Protein AF-A0A3D0SWQ1-F1 (afdb_monomer_lite)

Structure (mmCIF, N/CA/C/O backbone):
data_AF-A0A3D0SWQ1-F1
#
_entry.id   AF-A0A3D0SWQ1-F1
#
loop_
_atom_site.group_PDB
_atom_site.id
_atom_site.type_symbol
_atom_site.label_atom_id
_atom_site.label_alt_id
_atom_site.label_comp_id
_atom_site.label_asym_id
_atom_site.label_entity_id
_atom_site.label_seq_id
_atom_site.pdbx_PDB_ins_code
_atom_site.Cartn_x
_atom_site.Cartn_y
_atom_site.Cartn_z
_atom_site.occupancy
_atom_site.B_iso_or_equiv
_atom_site.auth_seq_id
_atom_site.auth_comp_id
_atom_site.auth_asym_id
_atom_site.auth_atom_id
_atom_site.pdbx_PDB_model_num
ATOM 1 N N . THR A 1 1 ? 8.676 -1.783 -11.040 1.00 80.44 1 THR A N 1
ATOM 2 C CA . THR A 1 1 ? 8.252 -0.387 -11.287 1.00 80.44 1 THR A CA 1
ATOM 3 C C . THR A 1 1 ? 6.934 -0.032 -10.610 1.00 80.44 1 THR A C 1
ATOM 5 O O . THR A 1 1 ? 6.968 0.796 -9.713 1.00 80.44 1 THR A O 1
ATOM 8 N N . ALA A 1 2 ? 5.806 -0.689 -10.923 1.00 89.06 2 ALA A N 1
ATOM 9 C CA . ALA A 1 2 ? 4.483 -0.354 -10.353 1.00 89.06 2 ALA A CA 1
ATOM 10 C C . ALA A 1 2 ? 4.436 -0.279 -8.812 1.00 89.06 2 ALA A C 1
ATOM 12 O O . ALA A 1 2 ? 3.863 0.644 -8.246 1.00 89.06 2 ALA A O 1
ATOM 13 N N . ARG A 1 3 ? 5.109 -1.208 -8.124 1.00 92.56 3 ARG A N 1
ATOM 14 C CA . ARG A 1 3 ? 5.209 -1.216 -6.656 1.00 92.56 3 ARG A CA 1
ATOM 15 C C . ARG A 1 3 ? 5.861 0.046 -6.074 1.00 92.56 3 ARG A C 1
ATOM 17 O O . ARG A 1 3 ? 5.411 0.529 -5.044 1.00 92.56 3 ARG A O 1
ATOM 24 N N . LEU A 1 4 ? 6.906 0.567 -6.719 1.00 94.56 4 LEU A N 1
ATOM 25 C CA . LEU A 1 4 ? 7.591 1.779 -6.259 1.00 94.56 4 LEU A CA 1
ATOM 26 C C . LEU A 1 4 ? 6.731 3.018 -6.501 1.00 94.56 4 LEU A C 1
ATOM 28 O O . LEU A 1 4 ? 6.601 3.841 -5.609 1.00 94.56 4 LEU A O 1
ATOM 32 N N . ILE A 1 5 ? 6.044 3.080 -7.644 1.00 93.12 5 ILE A N 1
ATOM 33 C CA . ILE A 1 5 ? 5.066 4.142 -7.918 1.00 93.12 5 ILE A CA 1
ATOM 34 C C . ILE A 1 5 ? 3.960 4.135 -6.855 1.00 93.12 5 ILE A C 1
ATOM 36 O O . ILE A 1 5 ? 3.604 5.182 -6.324 1.00 93.12 5 ILE A O 1
ATOM 40 N N . LEU A 1 6 ? 3.452 2.954 -6.488 1.00 93.12 6 LEU A N 1
ATOM 41 C CA . LEU A 1 6 ? 2.455 2.824 -5.426 1.00 93.12 6 LEU A CA 1
ATOM 42 C C . LEU A 1 6 ? 3.005 3.276 -4.065 1.00 93.12 6 LEU A C 1
ATOM 44 O O . LEU A 1 6 ? 2.289 3.919 -3.304 1.00 93.12 6 LEU A O 1
ATOM 48 N N . ARG A 1 7 ? 4.276 2.980 -3.767 1.00 95.75 7 ARG A N 1
ATOM 49 C CA . ARG A 1 7 ? 4.959 3.474 -2.563 1.00 95.75 7 ARG A CA 1
ATOM 50 C C . ARG A 1 7 ? 4.979 4.997 -2.520 1.00 95.75 7 ARG A C 1
ATOM 52 O O . ARG A 1 7 ? 4.662 5.581 -1.487 1.00 95.75 7 ARG A O 1
ATOM 59 N N . ASP A 1 8 ? 5.358 5.619 -3.627 1.00 95.19 8 ASP A N 1
ATOM 60 C CA . ASP A 1 8 ? 5.491 7.069 -3.714 1.00 95.19 8 ASP A CA 1
ATOM 61 C C . ASP A 1 8 ? 4.118 7.745 -3.643 1.00 95.19 8 ASP A C 1
ATOM 63 O O . ASP A 1 8 ? 3.958 8.722 -2.913 1.00 95.19 8 ASP A O 1
ATOM 67 N N . LEU A 1 9 ? 3.098 7.156 -4.275 1.00 93.62 9 LEU A N 1
ATOM 68 C CA . LEU A 1 9 ? 1.708 7.591 -4.139 1.00 93.62 9 LEU A CA 1
ATOM 69 C C . LEU A 1 9 ? 1.239 7.536 -2.680 1.00 93.62 9 LEU A C 1
ATOM 71 O O . LEU A 1 9 ? 0.683 8.513 -2.182 1.00 93.62 9 LEU A O 1
ATOM 75 N N . VAL A 1 10 ? 1.479 6.419 -1.984 1.00 94.19 10 VAL A N 1
ATOM 76 C CA . VAL A 1 10 ? 1.126 6.271 -0.563 1.00 94.19 10 VAL A CA 1
ATOM 77 C C . VAL A 1 10 ? 1.831 7.334 0.275 1.00 94.19 10 VAL A C 1
ATOM 79 O O . VAL A 1 10 ? 1.170 7.999 1.067 1.00 94.19 10 VAL A O 1
ATOM 82 N N . ASN A 1 11 ? 3.135 7.540 0.078 1.00 94.12 11 ASN A N 1
ATOM 83 C CA . ASN A 1 11 ? 3.908 8.553 0.803 1.00 94.12 11 ASN A CA 1
ATOM 84 C C . ASN A 1 11 ? 3.392 9.979 0.569 1.00 94.12 11 ASN A C 1
ATOM 86 O O . ASN A 1 11 ? 3.379 10.773 1.503 1.00 94.12 11 ASN A O 1
ATOM 90 N N . ALA A 1 12 ? 2.970 10.300 -0.654 1.00 94.75 12 ALA A N 1
ATOM 91 C CA . ALA A 1 12 ? 2.502 11.635 -1.016 1.00 94.75 12 ALA A CA 1
ATOM 92 C C . ALA A 1 12 ? 1.061 11.937 -0.568 1.00 94.75 12 ALA A C 1
ATOM 94 O O . ALA A 1 12 ? 0.653 13.094 -0.606 1.00 94.75 12 ALA A O 1
ATOM 95 N N . THR A 1 13 ? 0.275 10.922 -0.185 1.00 91.44 13 THR A N 1
ATOM 96 C CA . THR A 1 13 ? -1.171 11.083 0.056 1.00 91.44 13 THR A CA 1
ATOM 97 C C . THR A 1 13 ? -1.620 10.652 1.449 1.00 91.44 13 THR A C 1
ATOM 99 O O . THR A 1 13 ? -2.211 11.450 2.168 1.00 91.44 13 THR A O 1
ATOM 102 N N . LEU A 1 14 ? -1.354 9.403 1.837 1.00 91.00 14 LEU A N 1
ATOM 103 C CA . LEU A 1 14 ? -1.878 8.795 3.070 1.00 91.00 14 LEU A CA 1
ATOM 104 C C . LEU A 1 14 ? -0.808 8.724 4.168 1.00 91.00 14 LEU A C 1
ATOM 106 O O . LEU A 1 14 ? -1.086 8.835 5.359 1.00 91.00 14 LEU A O 1
ATOM 110 N N . GLY A 1 15 ? 0.426 8.435 3.756 1.00 95.12 15 GLY A N 1
ATOM 111 C CA . GLY A 1 15 ? 1.453 7.880 4.624 1.00 95.12 15 GLY A CA 1
ATOM 112 C C . GLY A 1 15 ? 1.175 6.424 5.029 1.00 95.12 15 GLY A C 1
ATOM 113 O O . GLY A 1 15 ? 0.066 5.893 4.928 1.00 95.12 15 GLY A O 1
ATOM 114 N N . PHE A 1 16 ? 2.216 5.747 5.507 1.00 96.06 16 PHE A N 1
ATOM 115 C CA . PHE A 1 16 ? 2.140 4.329 5.864 1.00 96.06 16 PHE A CA 1
ATOM 116 C C . PHE A 1 16 ? 1.402 4.046 7.174 1.00 96.06 16 PHE A C 1
ATOM 118 O O . PHE A 1 16 ? 0.802 2.981 7.299 1.00 96.06 16 PHE A O 1
ATOM 125 N N . GLU A 1 17 ? 1.387 4.989 8.117 1.00 96.38 17 GLU A N 1
ATOM 126 C CA . GLU A 1 17 ? 0.626 4.847 9.365 1.00 96.38 17 GLU A CA 1
ATOM 127 C C . GLU A 1 17 ? -0.883 4.869 9.105 1.00 96.38 17 GLU A C 1
ATOM 129 O O . GLU A 1 17 ? -1.614 4.002 9.577 1.00 96.38 17 GLU A O 1
ATOM 134 N N . GLN A 1 18 ? -1.363 5.792 8.268 1.00 95.19 18 GLN A N 1
ATOM 135 C CA . GLN A 1 18 ? -2.780 5.823 7.913 1.00 95.19 18 GLN A CA 1
ATOM 136 C C . GLN A 1 18 ? -3.170 4.598 7.080 1.00 95.19 18 GLN A C 1
ATOM 138 O O . GLN A 1 18 ? -4.217 3.992 7.312 1.00 95.19 18 GLN A O 1
ATOM 143 N N . LEU A 1 19 ? -2.314 4.193 6.136 1.00 95.94 19 LEU A N 1
ATOM 144 C CA . LEU A 1 19 ? -2.527 2.971 5.364 1.00 95.94 19 LEU A CA 1
ATOM 145 C C . LEU A 1 19 ? -2.574 1.729 6.269 1.00 95.94 19 LEU A C 1
ATOM 147 O O . LEU A 1 19 ? -3.372 0.824 6.024 1.00 95.94 19 LEU A O 1
ATOM 151 N N . ALA A 1 20 ? -1.759 1.688 7.325 1.00 96.44 20 ALA A N 1
ATOM 152 C CA . ALA A 1 20 ? -1.764 0.613 8.310 1.00 96.44 20 ALA A CA 1
ATOM 153 C C . ALA A 1 20 ? -3.112 0.498 9.024 1.00 96.44 20 ALA A C 1
ATOM 155 O O . ALA A 1 20 ? -3.655 -0.605 9.127 1.00 96.44 20 ALA A O 1
ATOM 156 N N . THR A 1 21 ? -3.689 1.629 9.438 1.00 95.44 21 THR A N 1
ATOM 157 C CA . THR A 1 21 ? -5.030 1.673 10.034 1.00 95.44 21 THR A CA 1
ATOM 158 C C . THR A 1 21 ? -6.099 1.175 9.062 1.00 95.44 21 THR A C 1
ATOM 160 O O . THR A 1 21 ? -6.904 0.326 9.432 1.00 95.44 21 THR A O 1
ATOM 163 N N . LEU A 1 22 ? -6.090 1.650 7.812 1.00 94.00 22 LEU A N 1
ATOM 164 C CA . LEU A 1 22 ? -7.115 1.298 6.816 1.00 94.00 22 LEU A CA 1
ATOM 165 C C . LEU A 1 22 ? -7.047 -0.165 6.376 1.00 94.00 22 LEU A C 1
ATOM 167 O O . LEU A 1 22 ? -8.068 -0.788 6.108 1.00 94.00 22 LEU A O 1
ATOM 171 N N . THR A 1 23 ? -5.840 -0.718 6.283 1.00 93.25 23 THR A N 1
ATOM 172 C CA . THR A 1 23 ? -5.632 -2.094 5.809 1.00 93.25 23 THR A CA 1
ATOM 173 C C . THR A 1 23 ? -5.566 -3.117 6.939 1.00 93.25 23 THR A C 1
ATOM 175 O O . THR A 1 23 ? -5.419 -4.307 6.653 1.00 93.25 23 THR A O 1
ATOM 178 N N . ALA A 1 24 ? -5.642 -2.672 8.201 1.00 94.69 24 ALA A N 1
ATOM 179 C CA . ALA A 1 24 ? -5.395 -3.476 9.398 1.00 94.69 24 ALA A CA 1
ATOM 180 C C . ALA A 1 24 ? -4.074 -4.273 9.315 1.00 94.69 24 ALA A C 1
ATOM 182 O O . ALA A 1 24 ? -3.994 -5.441 9.703 1.00 94.69 24 ALA A O 1
ATOM 183 N N . LYS A 1 25 ? -3.022 -3.652 8.764 1.00 94.19 25 LYS A N 1
ATOM 184 C CA . LYS A 1 25 ? -1.694 -4.264 8.581 1.00 94.19 25 LYS A CA 1
ATOM 185 C C . LYS A 1 25 ? -0.622 -3.403 9.231 1.00 94.19 25 LYS A C 1
ATOM 187 O O . LYS A 1 25 ? -0.692 -2.187 9.128 1.00 94.19 25 LYS A O 1
ATOM 192 N N . PRO A 1 26 ? 0.428 -3.990 9.828 1.00 96.38 26 PRO A N 1
ATOM 193 C CA . PRO A 1 26 ? 1.503 -3.199 10.414 1.00 96.38 26 PRO A CA 1
ATOM 194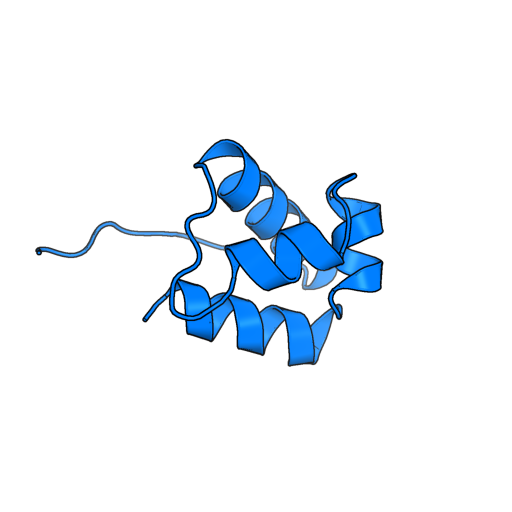 C C . PRO A 1 26 ? 2.205 -2.319 9.371 1.00 96.38 26 PRO A C 1
ATOM 196 O O . PRO A 1 26 ? 2.642 -2.820 8.330 1.00 96.38 26 PRO A O 1
ATOM 199 N N . SER A 1 27 ? 2.411 -1.041 9.698 1.00 96.00 27 SER A N 1
ATOM 200 C CA . SER A 1 27 ? 3.112 -0.056 8.856 1.00 96.00 27 SER A CA 1
ATOM 201 C C . SER A 1 27 ? 4.473 -0.564 8.358 1.00 96.00 27 SER A C 1
ATOM 203 O O . SER A 1 27 ? 4.747 -0.583 7.156 1.00 96.00 27 SER A O 1
ATOM 205 N N . LYS A 1 28 ? 5.290 -1.144 9.250 1.00 96.19 28 LYS A N 1
ATOM 206 C CA . LYS A 1 28 ? 6.583 -1.764 8.895 1.00 96.19 28 LYS A CA 1
ATOM 207 C C . LYS A 1 28 ? 6.452 -2.856 7.827 1.00 96.19 28 LYS A C 1
ATOM 209 O O . LYS A 1 28 ? 7.329 -3.010 6.975 1.00 96.19 28 LYS A O 1
ATOM 214 N N . SER A 1 29 ? 5.363 -3.625 7.860 1.00 96.00 29 SER A N 1
ATOM 215 C CA . SER A 1 29 ? 5.104 -4.656 6.858 1.00 96.00 29 SER A CA 1
ATOM 216 C C . SER A 1 29 ? 4.719 -4.043 5.516 1.00 96.00 29 SER A C 1
ATOM 218 O O . SER A 1 29 ? 5.211 -4.506 4.492 1.00 96.00 29 SER A O 1
ATOM 220 N N . LEU A 1 30 ? 3.893 -2.996 5.511 1.00 96.25 30 LEU A N 1
ATOM 221 C CA . LEU A 1 30 ? 3.518 -2.268 4.297 1.00 96.25 30 LEU A CA 1
ATOM 222 C C . LEU A 1 30 ? 4.741 -1.611 3.639 1.00 96.25 30 LEU A C 1
ATOM 224 O O . LEU A 1 30 ? 4.948 -1.776 2.437 1.00 96.25 30 LEU A O 1
ATOM 228 N N . HIS A 1 31 ? 5.613 -0.975 4.426 1.00 95.44 31 HIS A N 1
ATOM 229 C CA . HIS A 1 31 ? 6.897 -0.449 3.951 1.00 95.44 31 HIS A CA 1
ATOM 230 C C . HIS A 1 31 ? 7.749 -1.534 3.282 1.00 95.44 31 HIS A C 1
ATOM 232 O O . HIS A 1 31 ? 8.265 -1.333 2.181 1.00 95.44 31 HIS A O 1
ATOM 238 N N . ARG A 1 32 ? 7.880 -2.704 3.925 1.00 96.69 32 ARG A N 1
ATOM 239 C CA . ARG A 1 32 ? 8.625 -3.844 3.370 1.00 96.69 32 ARG A CA 1
ATOM 240 C C . ARG A 1 32 ? 7.989 -4.349 2.076 1.00 96.69 32 ARG A C 1
ATOM 242 O O . ARG A 1 32 ? 8.703 -4.583 1.104 1.00 96.69 32 ARG A O 1
ATOM 249 N N . MET A 1 33 ? 6.664 -4.495 2.050 1.00 96.38 33 MET A N 1
ATOM 250 C CA . MET A 1 33 ? 5.915 -4.961 0.880 1.00 96.38 33 MET A CA 1
ATOM 251 C C . MET A 1 33 ? 6.047 -4.019 -0.310 1.00 96.38 33 MET A C 1
ATOM 253 O O . MET A 1 33 ? 6.129 -4.510 -1.427 1.00 96.38 33 MET A O 1
ATOM 257 N N . LEU A 1 34 ? 6.102 -2.703 -0.089 1.00 95.75 34 LEU A N 1
ATOM 258 C CA . LEU A 1 34 ? 6.229 -1.695 -1.147 1.00 95.75 34 LEU A CA 1
ATOM 259 C C . LEU A 1 34 ? 7.685 -1.268 -1.426 1.00 95.75 34 LEU A C 1
ATOM 261 O O . LEU A 1 34 ? 7.928 -0.318 -2.165 1.00 95.75 34 LEU A O 1
ATOM 265 N N . SER A 1 35 ? 8.669 -1.974 -0.866 1.00 94.88 35 SER A N 1
ATOM 266 C CA . SER A 1 35 ? 10.097 -1.716 -1.097 1.00 94.88 35 SER A CA 1
ATOM 267 C C . SER A 1 35 ? 10.577 -2.208 -2.479 1.00 94.88 35 SER A C 1
ATOM 269 O O . SER A 1 35 ? 9.864 -2.966 -3.142 1.00 94.88 35 SER A O 1
ATOM 271 N N . PRO A 1 36 ? 11.793 -1.843 -2.939 1.00 93.62 36 PRO A N 1
ATOM 272 C CA . PRO A 1 36 ? 12.334 -2.314 -4.219 1.00 93.62 36 PRO A CA 1
ATOM 273 C C . PRO A 1 36 ? 12.340 -3.837 -4.372 1.00 93.62 36 PRO A C 1
ATOM 275 O O . PRO A 1 36 ? 12.026 -4.333 -5.450 1.00 93.62 36 PRO A O 1
ATOM 278 N N . THR A 1 37 ? 12.596 -4.576 -3.293 1.00 93.44 37 THR A N 1
ATOM 279 C CA . THR A 1 37 ? 12.604 -6.049 -3.254 1.00 93.44 37 THR A CA 1
ATOM 280 C C . THR A 1 37 ? 11.335 -6.642 -2.632 1.00 93.44 37 THR A C 1
ATOM 282 O O . THR A 1 37 ? 11.230 -7.853 -2.457 1.00 93.44 37 THR A O 1
ATOM 285 N N . GLY A 1 38 ? 10.356 -5.800 -2.293 1.00 93.62 38 GLY A N 1
ATOM 286 C CA . GLY A 1 38 ? 9.106 -6.211 -1.668 1.00 93.62 38 GLY A CA 1
ATOM 287 C C . GLY A 1 38 ? 8.214 -7.031 -2.597 1.00 93.62 38 GLY A C 1
ATOM 288 O O . GLY A 1 38 ? 8.198 -6.829 -3.811 1.00 93.62 38 GLY A O 1
ATOM 289 N N . ASN A 1 39 ? 7.432 -7.935 -2.013 1.00 92.88 39 ASN A N 1
ATOM 290 C CA . ASN A 1 39 ? 6.455 -8.738 -2.737 1.00 92.88 39 ASN A CA 1
ATOM 291 C C . ASN A 1 39 ? 5.127 -8.779 -1.958 1.00 92.88 39 ASN A C 1
ATOM 293 O O . ASN A 1 39 ? 4.983 -9.601 -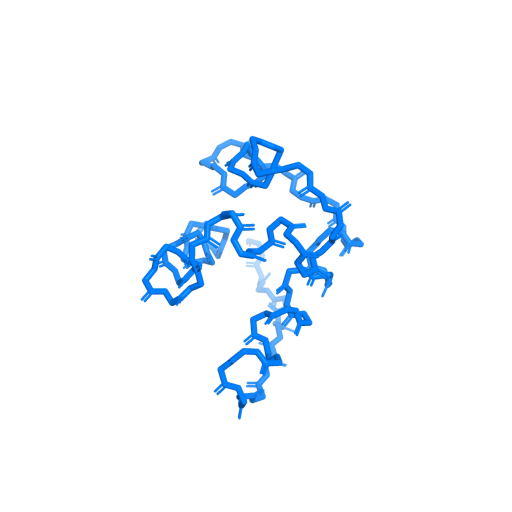1.048 1.00 92.88 39 ASN A O 1
ATOM 297 N N . PRO A 1 40 ? 4.184 -7.857 -2.223 1.00 93.56 40 PRO A N 1
ATOM 298 C CA . PRO A 1 40 ? 2.855 -7.939 -1.639 1.00 93.56 40 PRO A CA 1
ATOM 299 C C . PRO A 1 40 ? 2.104 -9.125 -2.253 1.00 93.56 40 PRO A C 1
ATOM 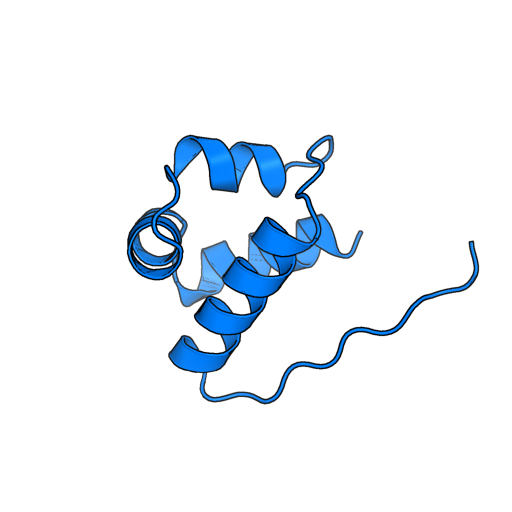301 O O . PRO A 1 40 ? 2.084 -9.284 -3.470 1.00 93.56 40 PRO A O 1
ATOM 304 N N . SER A 1 41 ? 1.444 -9.933 -1.421 1.00 94.12 41 SER A N 1
ATOM 305 C CA . SER A 1 41 ? 0.433 -10.871 -1.924 1.00 94.12 41 SER A CA 1
ATOM 306 C C . SER A 1 41 ? -0.716 -10.111 -2.596 1.00 94.12 41 SER A C 1
ATOM 308 O O . SER A 1 41 ? -0.929 -8.927 -2.316 1.00 94.12 41 SER A O 1
ATOM 310 N N . MET A 1 42 ? -1.492 -10.796 -3.438 1.00 93.00 42 MET A N 1
ATOM 311 C CA . MET A 1 42 ? -2.645 -10.183 -4.105 1.00 93.00 42 MET A CA 1
ATOM 312 C C . MET A 1 42 ? -3.670 -9.623 -3.113 1.00 93.00 42 MET A C 1
ATOM 314 O O . MET A 1 42 ? -4.139 -8.510 -3.323 1.00 93.00 42 MET A O 1
ATOM 318 N N . ASP A 1 43 ? -3.932 -10.301 -1.992 1.00 94.75 43 ASP A N 1
ATOM 319 C CA . ASP A 1 43 ? -4.837 -9.788 -0.949 1.00 94.75 43 ASP A CA 1
ATOM 320 C C . ASP A 1 43 ? -4.326 -8.483 -0.332 1.00 94.75 43 ASP A C 1
ATOM 322 O O . ASP A 1 43 ? -5.085 -7.544 -0.091 1.00 94.75 43 ASP A O 1
ATOM 326 N N . ASN A 1 44 ? -3.013 -8.396 -0.092 1.00 94.19 44 ASN A N 1
ATOM 327 C CA . ASN A 1 44 ? -2.400 -7.180 0.431 1.00 94.19 44 ASN A CA 1
ATOM 328 C C . ASN A 1 44 ? -2.457 -6.054 -0.602 1.00 94.19 44 ASN A C 1
ATOM 330 O O . ASN A 1 44 ? -2.740 -4.915 -0.242 1.00 94.19 44 ASN A O 1
ATOM 334 N N . LEU A 1 45 ? -2.220 -6.365 -1.876 1.00 93.75 45 LEU A N 1
ATOM 335 C CA . LEU A 1 45 ? -2.301 -5.393 -2.957 1.00 93.75 45 LEU A CA 1
ATOM 336 C C . LEU A 1 45 ? -3.736 -4.873 -3.136 1.00 93.75 45 LEU A C 1
ATOM 338 O O . LEU A 1 45 ? -3.934 -3.665 -3.233 1.00 93.75 45 LEU A O 1
ATOM 342 N N . ALA A 1 46 ? -4.731 -5.762 -3.104 1.00 93.75 46 ALA A N 1
ATOM 343 C CA . ALA A 1 46 ? -6.145 -5.408 -3.173 1.00 93.75 46 ALA A CA 1
ATOM 344 C C . ALA A 1 46 ? -6.564 -4.514 -1.998 1.00 93.75 46 ALA A C 1
ATOM 346 O O . ALA A 1 46 ? -7.213 -3.491 -2.212 1.00 93.75 46 ALA A O 1
ATOM 347 N N . ALA A 1 47 ? -6.132 -4.838 -0.774 1.00 94.75 47 ALA A N 1
ATOM 348 C CA . ALA A 1 47 ? -6.387 -4.006 0.401 1.00 94.75 47 ALA A CA 1
ATOM 349 C C . ALA A 1 47 ? -5.755 -2.609 0.271 1.00 94.75 47 ALA A C 1
ATOM 351 O O . ALA A 1 47 ? -6.393 -1.607 0.589 1.00 94.75 47 ALA A O 1
ATOM 352 N N . ILE A 1 48 ? -4.520 -2.526 -0.238 1.00 94.06 48 ILE A N 1
ATOM 353 C CA . ILE A 1 48 ? -3.851 -1.241 -0.477 1.00 94.06 48 ILE A CA 1
ATOM 354 C C . ILE A 1 48 ? -4.604 -0.434 -1.542 1.00 94.06 48 ILE A C 1
ATOM 356 O O . ILE A 1 48 ? -4.851 0.752 -1.336 1.00 94.06 48 ILE A O 1
ATOM 360 N N . PHE A 1 49 ? -5.021 -1.055 -2.649 1.00 94.00 49 PHE A N 1
ATOM 361 C CA . PHE A 1 49 ? -5.811 -0.367 -3.672 1.00 94.00 49 PHE A CA 1
ATOM 362 C C . PHE A 1 49 ? -7.156 0.121 -3.144 1.00 94.00 49 PHE A C 1
ATOM 364 O O . PHE A 1 49 ? -7.528 1.254 -3.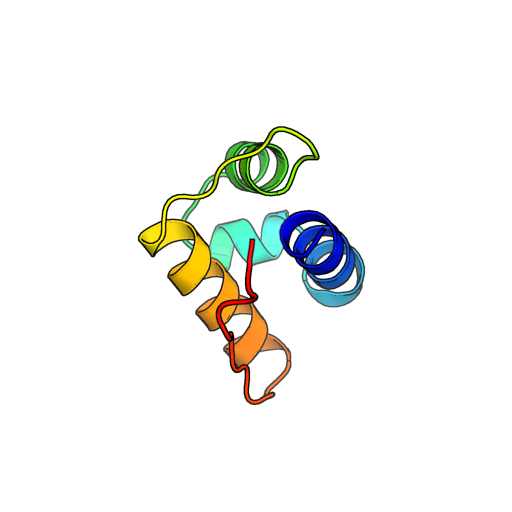438 1.00 94.00 49 PHE A O 1
ATOM 371 N N . ALA A 1 50 ? -7.856 -0.682 -2.342 1.00 93.44 50 ALA A N 1
ATOM 372 C CA . ALA A 1 50 ? -9.106 -0.271 -1.711 1.00 93.44 50 ALA A CA 1
ATOM 373 C C . ALA A 1 50 ? -8.903 0.964 -0.818 1.00 93.44 50 ALA A C 1
ATOM 375 O O . ALA A 1 50 ? -9.625 1.947 -0.970 1.00 93.44 50 ALA A O 1
ATOM 376 N N . ALA A 1 51 ? -7.868 0.958 0.027 1.00 94.06 51 ALA A N 1
ATOM 377 C CA . ALA A 1 51 ? -7.549 2.077 0.911 1.00 94.06 51 ALA A CA 1
ATOM 378 C C . ALA A 1 51 ? -7.192 3.362 0.140 1.00 94.06 51 ALA A C 1
ATOM 380 O O . ALA A 1 51 ? -7.675 4.444 0.472 1.00 94.06 51 ALA A O 1
ATOM 381 N N . VAL A 1 52 ? -6.377 3.253 -0.917 1.00 93.12 52 VAL A N 1
ATOM 382 C CA . VAL A 1 52 ? -6.016 4.398 -1.774 1.00 93.12 52 VAL A CA 1
ATOM 383 C C . VAL A 1 52 ? -7.251 4.940 -2.499 1.00 93.12 52 VAL A C 1
ATOM 385 O O . VAL A 1 52 ? -7.464 6.151 -2.533 1.00 93.12 52 VAL A O 1
ATOM 388 N N . ARG A 1 53 ? -8.088 4.051 -3.048 1.00 93.12 53 ARG A N 1
ATOM 389 C CA . ARG A 1 53 ? -9.333 4.405 -3.743 1.00 93.12 53 ARG A CA 1
ATOM 390 C C . ARG A 1 53 ? -10.277 5.183 -2.830 1.00 93.12 53 ARG A C 1
ATOM 392 O O . ARG A 1 53 ? -10.787 6.226 -3.226 1.00 93.12 53 ARG A O 1
ATOM 399 N N . GLU A 1 54 ? -10.490 4.685 -1.616 1.00 90.81 54 GLU A N 1
ATOM 400 C CA . GLU A 1 54 ? -11.368 5.305 -0.624 1.00 90.81 54 GLU A CA 1
ATOM 401 C C . GLU A 1 54 ? -10.842 6.672 -0.179 1.00 90.81 54 GLU A C 1
ATOM 403 O O . GLU A 1 54 ? -11.608 7.627 -0.072 1.00 90.81 54 GLU A O 1
ATOM 408 N N . LYS A 1 55 ? -9.530 6.809 0.032 1.00 90.69 55 LYS A N 1
ATOM 409 C CA . LYS A 1 55 ? -8.958 8.079 0.495 1.00 90.69 55 LYS A CA 1
ATOM 410 C C . LYS A 1 55 ? -8.890 9.154 -0.572 1.00 90.69 55 LYS A C 1
ATOM 412 O O . LYS A 1 55 ? -9.122 10.316 -0.258 1.00 90.69 55 LYS A O 1
ATOM 417 N N . LEU A 1 56 ? -8.590 8.780 -1.809 1.00 90.56 56 LEU A N 1
ATOM 418 C CA . LEU A 1 56 ? -8.465 9.735 -2.908 1.00 90.56 56 LEU A CA 1
ATOM 419 C C . LEU A 1 56 ? -9.774 9.944 -3.675 1.00 90.56 56 LEU A C 1
ATOM 421 O O . LEU A 1 56 ? -9.830 10.833 -4.516 1.00 90.56 56 LEU A O 1
ATOM 425 N N . GLN A 1 57 ? -10.815 9.148 -3.397 1.00 92.19 57 GLN A N 1
ATOM 426 C CA . GLN A 1 57 ? -12.101 9.184 -4.108 1.00 92.19 57 GLN A CA 1
ATOM 427 C C . GLN A 1 57 ? -11.935 9.039 -5.633 1.00 92.19 57 GLN A C 1
ATOM 429 O O . GLN A 1 57 ? -12.671 9.621 -6.427 1.00 92.19 57 GLN A O 1
ATOM 434 N N . VAL A 1 58 ? -10.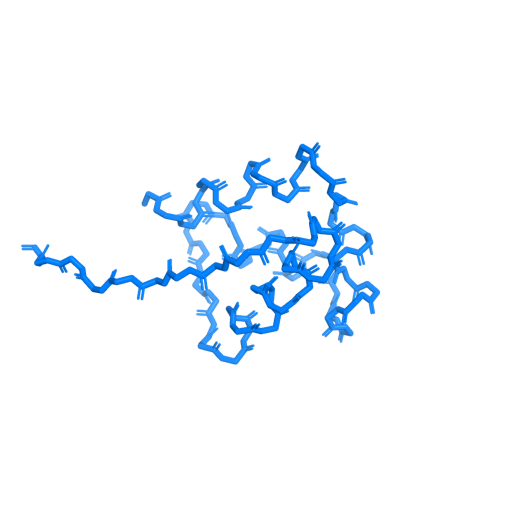950 8.241 -6.051 1.00 90.44 58 VAL A N 1
ATOM 435 C CA . VAL A 1 58 ? -10.634 7.975 -7.462 1.00 90.44 58 VAL A CA 1
ATOM 436 C C . VAL A 1 58 ? -11.094 6.584 -7.876 1.00 90.44 58 VAL A C 1
ATOM 438 O O . VAL A 1 58 ? -11.327 5.715 -7.042 1.00 90.44 58 VAL A O 1
ATOM 441 N N . SER A 1 59 ? -11.178 6.338 -9.181 1.00 90.31 59 SER A N 1
ATOM 442 C CA . SER A 1 59 ? -11.283 4.978 -9.715 1.00 90.31 59 SER A CA 1
ATOM 443 C C . SER A 1 59 ? -9.893 4.462 -10.085 1.00 90.31 59 SER A C 1
ATOM 445 O O . SER A 1 59 ? -9.135 5.152 -10.760 1.00 90.31 59 SER A O 1
ATOM 447 N N . LEU A 1 60 ? -9.556 3.252 -9.636 1.00 88.75 60 LEU A N 1
ATOM 448 C CA . LEU A 1 60 ? -8.281 2.586 -9.912 1.00 88.75 60 LEU A CA 1
ATOM 449 C C . LEU A 1 60 ? -8.521 1.366 -10.803 1.00 88.75 60 LEU A C 1
ATOM 451 O O . LEU A 1 60 ? -9.422 0.573 -10.536 1.00 88.75 60 LEU A O 1
ATOM 455 N N . SER A 1 61 ? -7.694 1.209 -11.835 1.00 89.38 61 SER A N 1
ATOM 456 C CA . SER A 1 61 ? -7.642 0.015 -12.682 1.00 89.38 61 SER A CA 1
ATOM 457 C C . SER A 1 61 ? -6.198 -0.469 -12.789 1.00 89.38 61 SER A C 1
ATOM 459 O O . SER A 1 61 ? -5.265 0.328 -12.893 1.00 89.38 61 SER A O 1
ATOM 461 N N . ALA A 1 62 ? -6.008 -1.784 -12.724 1.00 87.12 62 ALA A N 1
ATOM 462 C CA . ALA A 1 62 ? -4.712 -2.424 -12.889 1.00 87.12 62 ALA A CA 1
ATOM 463 C C . ALA A 1 62 ? -4.783 -3.369 -14.089 1.00 87.12 62 ALA A C 1
ATOM 465 O O . ALA A 1 62 ? -5.722 -4.153 -14.205 1.00 87.12 62 ALA A O 1
ATOM 466 N N . HIS A 1 63 ? -3.785 -3.289 -14.965 1.00 89.19 63 HIS A N 1
ATOM 467 C CA . HIS A 1 63 ? -3.694 -4.097 -16.177 1.00 89.19 63 HIS A CA 1
ATOM 468 C C . HIS A 1 63 ? -2.390 -4.891 -16.154 1.00 89.19 63 HIS A C 1
ATOM 470 O O . HIS A 1 63 ? -1.352 -4.378 -15.727 1.00 89.19 63 HIS A O 1
ATOM 476 N N . SER A 1 64 ? -2.436 -6.139 -16.614 1.00 87.94 64 SER A N 1
ATOM 477 C CA . SER A 1 64 ? -1.224 -6.911 -16.873 1.00 87.94 64 SER A CA 1
ATOM 478 C C . SER A 1 64 ? -0.467 -6.298 -18.046 1.00 87.94 64 SER A C 1
ATOM 480 O O . SER A 1 6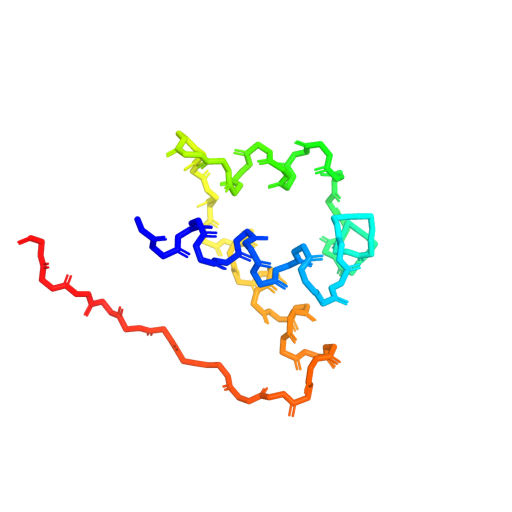4 ? -1.071 -5.951 -19.061 1.00 87.94 64 SER A O 1
ATOM 482 N N . VAL A 1 65 ? 0.852 -6.209 -17.926 1.00 85.31 65 VAL A N 1
ATOM 483 C CA . VAL A 1 65 ? 1.745 -5.861 -19.035 1.00 85.31 65 VAL A CA 1
ATOM 484 C C . VAL A 1 65 ? 2.454 -7.124 -19.515 1.00 85.31 65 VAL A C 1
ATOM 486 O O . VAL A 1 65 ? 2.680 -8.034 -18.715 1.00 85.31 65 VAL A O 1
ATOM 489 N N . ALA A 1 66 ? 2.767 -7.197 -20.811 1.00 84.31 66 ALA A N 1
ATOM 490 C CA . ALA A 1 66 ? 3.627 -8.255 -21.334 1.00 84.31 66 ALA A CA 1
ATOM 491 C C . ALA A 1 66 ? 4.981 -8.223 -20.601 1.00 84.31 66 ALA A C 1
ATOM 493 O O . ALA A 1 66 ? 5.465 -7.141 -20.257 1.00 84.31 66 ALA A O 1
ATOM 494 N N . ALA A 1 67 ? 5.517 -9.411 -20.309 1.00 67.44 67 ALA A N 1
ATOM 495 C CA . ALA A 1 67 ? 6.779 -9.581 -19.595 1.00 67.44 67 ALA A CA 1
ATOM 496 C C . ALA A 1 67 ? 7.979 -9.162 -20.451 1.00 67.44 67 ALA A C 1
ATOM 498 O O . ALA A 1 67 ? 7.948 -9.439 -21.672 1.00 67.44 67 ALA A O 1
#

Foldseek 3Di:
DVLLVLVVLCVVFQQLVSLCVQLVHDSVLSCQLSDPPHPDDPSRVVSSVVSSCVRVVDDDDDDDDDD

pLDDT: mean 92.71, std 4.38, range [67.44, 96.69]

Secondary structure (DSSP, 8-state):
-HHHHHHHHHHHHTHHHHHHHHHTS-HHHHHHHTSTT----HHHHHHHHHHHHHHHT----------

Radius of gyration: 11.29 Å; chains: 1; bounding box: 25×22×32 Å

Sequence (67 aa):
TARLILRDLVNATLGFEQLATLTAKPSKSLHRMLSPTGNPSMDNLAAIFAAVREKLQVSLSAHSVAA